Protein AF-A0A1R1I1F3-F1 (afdb_monomer)

Solvent-accessible surface area (backbone atoms only — not comparable to full-atom values): 5155 Å² total; per-residue (Å²): 1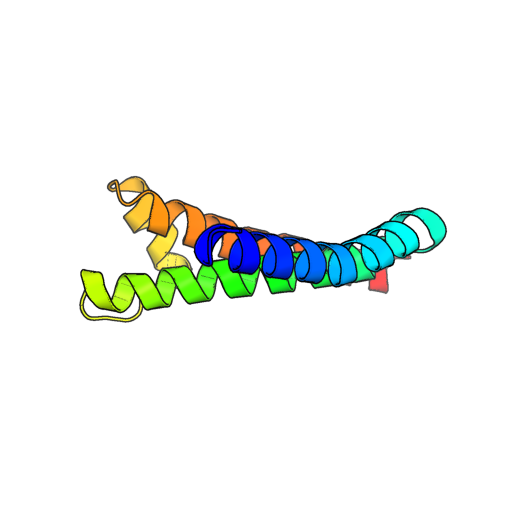30,61,67,72,56,54,52,53,48,52,51,50,52,54,48,46,68,56,48,52,59,28,50,49,42,29,75,76,75,46,50,43,64,35,29,44,52,50,16,52,54,23,40,52,50,15,52,53,40,21,56,59,33,22,80,74,68,80,41,78,49,52,56,84,54,19,40,62,47,16,77,75,66,40,63,62,36,30,50,17,14,52,25,39,53,49,16,53,52,25,44,50,51,26,50,50,50,74,75,72,112

Sequence (101 aa):
MNEKRAITLMRGISALAIFLPMLWI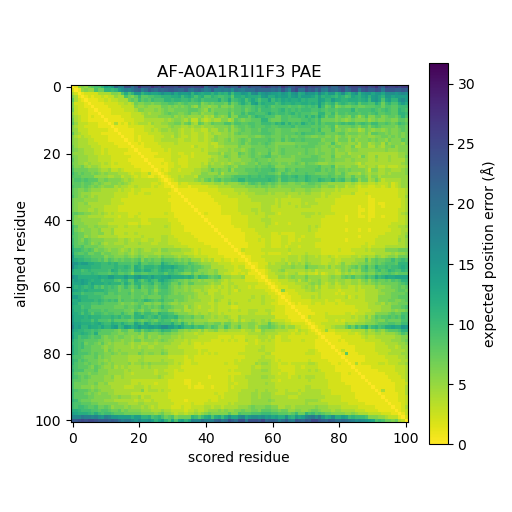AWAYTPVPLLITLGIAASLVSIRIGQAGEARYGRRVQVTEMLPLGRKGDKQMLIGGIAGYLMIVFFGLAAWLAFHD

Mean predicted aligned error: 5.33 Å

Organism: NCBI:txid418702

Structure (mmCIF, N/CA/C/O backbone):
data_AF-A0A1R1I1F3-F1
#
_entry.id   AF-A0A1R1I1F3-F1
#
loop_
_atom_site.group_PDB
_atom_site.id
_atom_site.type_symbol
_atom_site.label_atom_id
_atom_site.label_alt_id
_atom_site.label_comp_id
_atom_site.label_asym_id
_atom_site.label_entity_id
_atom_site.label_seq_id
_atom_site.pdbx_PDB_ins_code
_atom_site.Cartn_x
_atom_site.Cartn_y
_atom_site.Cartn_z
_atom_site.occupancy
_atom_site.B_iso_or_equiv
_atom_site.auth_seq_id
_atom_site.auth_comp_id
_atom_site.auth_asym_id
_atom_site.auth_atom_id
_atom_site.pdbx_PDB_model_num
ATOM 1 N N . MET A 1 1 ? 6.758 26.174 16.596 1.00 60.34 1 MET A N 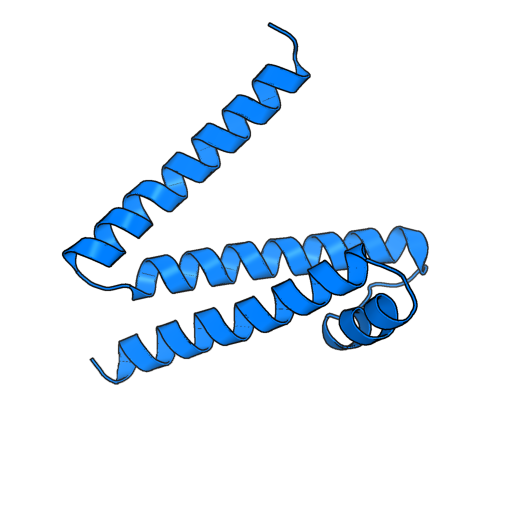1
ATOM 2 C CA . MET A 1 1 ? 6.068 25.268 15.647 1.00 60.34 1 MET A CA 1
ATOM 3 C C . MET A 1 1 ? 5.457 24.127 16.453 1.00 60.34 1 MET A C 1
ATOM 5 O O . MET A 1 1 ? 6.193 23.517 17.209 1.00 60.34 1 MET A O 1
ATOM 9 N N . ASN A 1 2 ? 4.142 23.881 16.370 1.00 82.75 2 ASN A N 1
ATOM 10 C CA . ASN A 1 2 ? 3.492 22.807 17.144 1.00 82.75 2 ASN A CA 1
ATOM 11 C C . ASN A 1 2 ? 4.085 21.436 16.785 1.00 82.75 2 ASN A C 1
ATOM 13 O O . ASN A 1 2 ? 4.203 21.116 15.604 1.00 82.75 2 ASN A O 1
ATOM 17 N N . GLU A 1 3 ? 4.386 20.610 17.784 1.00 85.44 3 GLU A N 1
ATOM 18 C CA . GLU A 1 3 ? 4.984 19.274 17.629 1.00 85.44 3 GLU A CA 1
ATOM 19 C C . GLU A 1 3 ? 4.195 18.385 16.649 1.00 85.44 3 GLU A C 1
ATOM 21 O O . GLU A 1 3 ? 4.757 17.789 15.731 1.00 85.44 3 GLU A O 1
ATOM 26 N N . LYS A 1 4 ? 2.857 18.423 16.728 1.00 85.69 4 LYS A N 1
ATOM 27 C CA . LYS A 1 4 ? 1.963 17.742 15.774 1.00 85.69 4 LYS A CA 1
ATOM 28 C C . LYS A 1 4 ? 2.160 18.204 14.325 1.00 85.69 4 LYS A C 1
ATOM 30 O O . LYS A 1 4 ? 2.082 17.386 13.414 1.00 85.69 4 LYS A O 1
ATOM 35 N N . ARG A 1 5 ? 2.417 19.499 14.093 1.00 86.31 5 ARG A N 1
ATOM 36 C CA . ARG A 1 5 ? 2.710 20.018 12.744 1.00 86.31 5 ARG A CA 1
ATOM 37 C C . ARG A 1 5 ? 4.062 19.513 12.254 1.00 86.31 5 ARG A C 1
ATOM 39 O O . ARG A 1 5 ? 4.141 19.112 11.102 1.00 86.31 5 ARG A O 1
ATOM 46 N N . ALA A 1 6 ? 5.078 19.487 13.117 1.00 87.69 6 ALA A N 1
ATOM 47 C CA . ALA A 1 6 ? 6.410 18.996 12.765 1.00 87.69 6 ALA A CA 1
ATOM 48 C C . ALA A 1 6 ? 6.376 17.519 12.328 1.00 87.69 6 ALA A C 1
ATOM 50 O O . ALA A 1 6 ? 6.914 17.183 11.276 1.00 87.69 6 ALA A O 1
ATOM 51 N N . ILE A 1 7 ? 5.659 16.661 13.063 1.00 89.56 7 ILE A N 1
ATOM 52 C CA . ILE A 1 7 ? 5.509 15.233 12.729 1.00 89.56 7 ILE A CA 1
ATOM 53 C C . ILE A 1 7 ? 4.812 15.042 11.376 1.00 89.56 7 ILE A C 1
ATOM 55 O O . ILE A 1 7 ? 5.260 14.242 10.554 1.00 89.56 7 ILE A O 1
ATOM 59 N N . THR A 1 8 ? 3.726 15.776 11.114 1.00 89.75 8 THR A N 1
ATOM 60 C CA . THR A 1 8 ? 3.027 15.702 9.821 1.00 89.75 8 THR A CA 1
ATOM 61 C C . THR A 1 8 ? 3.926 16.152 8.672 1.00 89.75 8 THR A C 1
ATOM 63 O O . THR A 1 8 ? 3.929 15.520 7.618 1.00 89.75 8 THR A O 1
ATOM 66 N N . LEU A 1 9 ? 4.730 17.195 8.887 1.00 90.38 9 LEU A N 1
ATOM 67 C CA . LEU A 1 9 ? 5.672 17.708 7.894 1.00 90.38 9 LEU A CA 1
ATOM 68 C C . LEU A 1 9 ? 6.767 16.682 7.579 1.00 90.38 9 LEU A C 1
ATOM 70 O O . LEU A 1 9 ? 7.007 16.393 6.412 1.00 90.38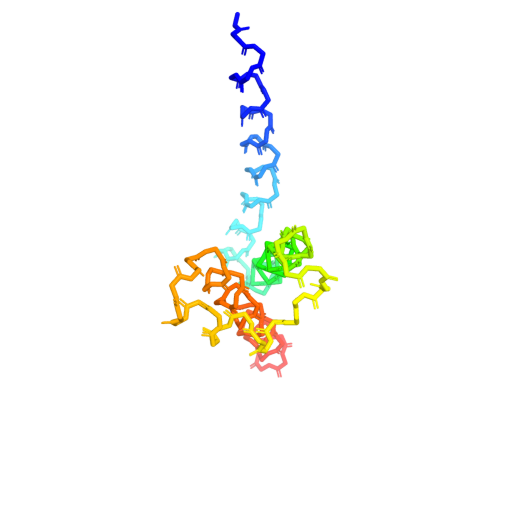 9 LEU A O 1
ATOM 74 N N . MET A 1 10 ? 7.359 16.054 8.598 1.00 91.31 10 MET A N 1
ATOM 75 C CA . MET A 1 10 ? 8.363 14.997 8.410 1.00 91.31 10 MET A CA 1
ATOM 76 C C . MET A 1 10 ? 7.795 13.781 7.672 1.00 91.31 10 MET A C 1
ATOM 78 O O . MET A 1 10 ? 8.448 13.244 6.777 1.00 91.31 10 MET A O 1
ATOM 82 N N . ARG A 1 11 ? 6.565 13.361 7.999 1.00 89.62 11 ARG A N 1
ATOM 83 C CA . ARG A 1 11 ? 5.869 12.281 7.278 1.00 89.62 11 ARG A CA 1
ATOM 84 C C . ARG A 1 11 ? 5.626 12.647 5.817 1.00 89.62 11 ARG A C 1
ATOM 86 O O . ARG A 1 11 ? 5.863 11.817 4.946 1.00 89.62 11 ARG A O 1
ATOM 93 N N . GLY A 1 12 ? 5.200 13.884 5.557 1.00 88.38 12 GLY A N 1
ATOM 94 C CA . GLY A 1 12 ? 5.012 14.406 4.204 1.00 88.38 12 GLY A CA 1
ATOM 95 C C . GLY A 1 12 ? 6.312 14.409 3.402 1.00 88.38 12 GLY A C 1
ATOM 96 O O . GLY A 1 12 ? 6.343 13.875 2.300 1.00 88.38 12 GLY A O 1
ATOM 97 N N . ILE A 1 13 ? 7.401 14.921 3.981 1.00 92.25 13 ILE A N 1
ATOM 98 C CA . ILE A 1 13 ? 8.728 14.925 3.348 1.00 92.25 13 ILE A CA 1
ATOM 99 C C . ILE A 1 13 ? 9.200 13.497 3.061 1.00 92.25 13 ILE A C 1
ATOM 101 O O . ILE A 1 13 ? 9.669 13.222 1.963 1.00 92.25 13 ILE A O 1
ATOM 105 N N . SER A 1 14 ? 9.033 12.575 4.012 1.00 89.44 14 SER A N 1
ATOM 106 C CA . SER A 1 14 ? 9.437 11.173 3.838 1.00 89.44 14 SER A CA 1
ATOM 107 C C . SER A 1 14 ? 8.646 10.489 2.720 1.00 89.44 14 SER A C 1
ATOM 109 O O . SER A 1 14 ? 9.221 9.775 1.905 1.00 89.44 14 SER A O 1
ATOM 111 N N . ALA A 1 15 ? 7.334 10.738 2.643 1.00 88.56 15 ALA A N 1
ATOM 112 C CA . ALA A 1 15 ? 6.509 10.234 1.552 1.00 88.56 15 ALA A CA 1
ATOM 113 C C . ALA A 1 15 ? 6.959 10.818 0.205 1.00 88.56 15 ALA A C 1
ATOM 115 O O . ALA A 1 15 ? 7.158 10.072 -0.749 1.00 88.56 15 ALA A O 1
ATOM 116 N N . LEU A 1 16 ? 7.191 12.131 0.132 1.00 90.44 16 LEU A N 1
ATOM 117 C CA . LEU A 1 16 ? 7.676 12.783 -1.085 1.00 90.44 16 LEU A CA 1
ATOM 118 C C . LEU A 1 16 ? 9.035 12.230 -1.525 1.00 90.44 16 LEU A C 1
ATOM 120 O O . LEU A 1 16 ? 9.208 11.949 -2.704 1.00 90.44 16 LEU A O 1
ATOM 124 N N . ALA A 1 17 ? 9.961 12.000 -0.595 1.00 91.19 17 ALA A N 1
ATOM 125 C CA . ALA A 1 17 ? 11.278 11.440 -0.891 1.00 91.19 17 ALA A CA 1
ATOM 126 C C . ALA A 1 17 ? 11.214 10.034 -1.516 1.00 91.19 17 ALA A C 1
ATOM 128 O O . ALA A 1 17 ? 12.096 9.673 -2.287 1.00 91.19 17 ALA A O 1
ATOM 129 N N . ILE A 1 18 ? 10.169 9.256 -1.217 1.00 89.69 18 ILE A N 1
ATOM 130 C CA . ILE A 1 18 ? 9.945 7.932 -1.810 1.00 89.69 18 ILE A CA 1
ATOM 131 C C . ILE A 1 18 ? 9.196 8.054 -3.142 1.00 89.69 18 ILE A C 1
ATOM 133 O O . ILE A 1 18 ? 9.597 7.459 -4.138 1.00 89.69 18 ILE A O 1
ATOM 137 N N . PHE A 1 19 ? 8.109 8.829 -3.184 1.00 90.19 19 PHE A N 1
ATOM 138 C CA . PHE A 1 19 ? 7.220 8.865 -4.345 1.00 90.19 19 PHE A CA 1
ATOM 139 C C . PHE A 1 19 ? 7.730 9.743 -5.495 1.00 90.19 19 PHE A C 1
ATOM 141 O O . PHE A 1 19 ? 7.475 9.387 -6.642 1.00 90.19 19 PHE A O 1
ATOM 148 N N . LEU A 1 20 ? 8.464 10.840 -5.248 1.00 91.12 20 LEU A N 1
ATOM 149 C CA . LEU A 1 20 ? 8.991 11.687 -6.333 1.00 91.12 20 LEU A CA 1
ATOM 150 C C . LEU A 1 20 ? 9.954 10.931 -7.261 1.00 91.12 20 LEU A C 1
ATOM 152 O O . LEU A 1 20 ? 9.742 10.978 -8.472 1.00 91.12 20 LEU A O 1
ATOM 156 N N . PRO A 1 21 ? 10.983 10.224 -6.750 1.00 91.00 21 PRO A N 1
ATOM 157 C CA . PRO A 1 21 ? 11.886 9.465 -7.610 1.00 91.00 21 PRO A CA 1
ATOM 158 C C . PRO A 1 21 ? 11.156 8.368 -8.384 1.00 91.00 21 PRO A C 1
ATOM 160 O O . PRO A 1 21 ? 11.409 8.182 -9.570 1.00 91.00 21 PRO A O 1
ATOM 163 N N . MET A 1 22 ? 10.207 7.677 -7.744 1.00 90.50 22 MET A N 1
ATOM 164 C CA . MET A 1 22 ? 9.415 6.637 -8.409 1.00 90.50 22 MET A CA 1
ATOM 165 C C . MET A 1 22 ? 8.520 7.213 -9.507 1.00 90.50 22 MET A C 1
ATOM 167 O O . MET A 1 22 ? 8.391 6.605 -10.564 1.00 90.50 22 MET A O 1
ATOM 171 N N . LEU A 1 23 ? 7.942 8.398 -9.292 1.00 90.44 23 LEU A N 1
ATOM 172 C CA . LEU A 1 23 ? 7.145 9.101 -10.296 1.00 90.44 23 LEU A CA 1
ATOM 173 C C . LEU A 1 23 ? 8.007 9.563 -11.477 1.00 90.44 23 LEU A C 1
ATOM 175 O O . LEU A 1 23 ? 7.599 9.425 -12.627 1.00 90.44 23 LEU A O 1
ATOM 179 N N . TRP A 1 24 ? 9.214 10.059 -11.198 1.00 92.94 24 TRP A N 1
ATOM 180 C CA . TRP A 1 24 ? 10.175 10.418 -12.236 1.00 92.94 24 TRP A CA 1
ATOM 181 C C . TRP A 1 24 ? 10.559 9.205 -13.086 1.00 92.94 24 TRP A C 1
ATOM 183 O O . TRP A 1 24 ? 10.498 9.267 -14.310 1.00 92.94 24 TRP A O 1
ATOM 193 N N . ILE A 1 25 ? 10.909 8.083 -12.448 1.00 90.50 25 ILE A N 1
ATOM 194 C CA . ILE A 1 25 ? 11.258 6.840 -13.147 1.00 90.50 25 ILE A CA 1
ATOM 195 C C . ILE A 1 25 ? 10.068 6.317 -13.960 1.00 90.50 25 ILE A C 1
ATOM 197 O O . ILE A 1 25 ? 10.254 5.896 -15.101 1.00 90.50 25 ILE A O 1
ATOM 201 N N . ALA A 1 26 ? 8.854 6.397 -13.406 1.00 90.50 26 ALA A N 1
ATOM 202 C CA . ALA A 1 26 ? 7.624 6.012 -14.092 1.00 90.50 26 ALA A CA 1
ATOM 203 C C . ALA A 1 26 ? 7.372 6.804 -15.369 1.00 90.50 26 ALA A C 1
ATOM 205 O O . ALA A 1 26 ? 6.921 6.237 -16.359 1.00 90.50 26 ALA A O 1
ATOM 206 N N . TRP A 1 27 ? 7.668 8.101 -15.340 1.00 88.12 27 TRP A N 1
ATOM 207 C CA . TRP A 1 27 ? 7.476 8.975 -16.487 1.00 88.12 27 TRP A CA 1
ATOM 208 C C . TRP A 1 27 ? 8.595 8.846 -17.528 1.00 88.12 27 TRP A C 1
ATOM 210 O O . TRP A 1 27 ? 8.326 8.905 -18.722 1.00 88.12 27 TRP A O 1
ATOM 220 N N . ALA A 1 28 ? 9.842 8.666 -17.082 1.00 90.75 28 ALA A N 1
ATOM 221 C CA . ALA A 1 28 ? 11.011 8.661 -17.958 1.00 90.75 28 ALA A CA 1
ATOM 222 C C . ALA A 1 28 ? 11.353 7.284 -18.552 1.00 90.75 28 ALA A C 1
ATOM 224 O O . ALA A 1 28 ? 11.943 7.231 -19.627 1.00 90.75 28 ALA A O 1
ATOM 225 N N . TYR A 1 29 ? 11.029 6.187 -17.859 1.00 89.00 29 TYR A N 1
ATOM 226 C CA . TYR A 1 29 ? 11.511 4.851 -18.226 1.00 89.00 29 TYR A CA 1
ATOM 227 C C . TYR A 1 29 ? 10.417 3.785 -18.194 1.00 89.00 29 TYR A C 1
ATOM 229 O O . TYR A 1 29 ? 10.112 3.189 -19.220 1.00 89.00 29 TYR A O 1
ATOM 237 N N . THR A 1 30 ? 9.849 3.503 -17.020 1.00 90.75 30 THR A N 1
ATOM 238 C CA . THR A 1 30 ? 8.875 2.416 -16.854 1.00 90.75 30 THR A CA 1
ATOM 239 C C . THR A 1 30 ? 8.007 2.634 -15.618 1.00 90.75 30 THR A C 1
ATOM 241 O O . THR A 1 30 ? 8.543 2.940 -14.549 1.00 90.75 30 THR A O 1
ATOM 244 N N . PRO A 1 31 ? 6.679 2.429 -15.701 1.00 91.50 31 PRO A N 1
ATOM 245 C CA . PRO A 1 31 ? 5.765 2.607 -14.570 1.00 91.50 31 PRO A CA 1
ATOM 246 C C . PRO A 1 31 ? 5.898 1.530 -13.476 1.00 91.50 31 PRO A C 1
ATOM 248 O O . PRO A 1 31 ? 5.335 1.695 -12.390 1.00 91.50 31 PRO A O 1
ATOM 251 N N . VAL A 1 32 ? 6.641 0.442 -13.718 1.00 92.06 32 VAL A N 1
ATOM 252 C CA . VAL A 1 32 ? 6.734 -0.724 -12.820 1.00 92.06 32 VAL A CA 1
ATOM 253 C C . VAL A 1 32 ? 7.174 -0.365 -11.385 1.00 92.06 32 VAL A C 1
ATOM 255 O O . VAL A 1 32 ? 6.475 -0.756 -10.446 1.00 92.06 32 VAL A O 1
ATOM 258 N N . PRO A 1 33 ? 8.247 0.417 -11.142 1.00 91.75 33 PRO A N 1
ATOM 259 C CA . PRO A 1 33 ? 8.683 0.758 -9.783 1.00 91.75 33 PRO A CA 1
ATOM 260 C C . PRO A 1 33 ? 7.646 1.563 -8.992 1.00 91.75 33 PRO A C 1
ATOM 262 O O . PRO A 1 33 ? 7.493 1.376 -7.780 1.00 91.75 33 PRO A O 1
ATOM 265 N N . LEU A 1 34 ? 6.888 2.430 -9.670 1.00 92.81 34 LEU A N 1
ATOM 266 C CA . LEU A 1 34 ? 5.812 3.190 -9.042 1.00 92.81 34 LEU A CA 1
ATOM 267 C C . LEU A 1 34 ? 4.645 2.278 -8.657 1.00 92.81 34 LEU A C 1
ATOM 269 O O . LEU A 1 34 ? 4.144 2.382 -7.538 1.00 92.81 34 LEU A O 1
ATOM 273 N N . LEU A 1 35 ? 4.252 1.353 -9.539 1.00 94.25 35 LEU A N 1
ATOM 274 C CA . LEU A 1 35 ? 3.210 0.365 -9.248 1.00 94.25 35 LEU A CA 1
ATOM 275 C C . LEU A 1 35 ? 3.594 -0.520 -8.056 1.00 94.25 35 LEU A C 1
ATOM 277 O O . LEU A 1 35 ? 2.788 -0.696 -7.145 1.00 94.25 35 LEU A O 1
ATOM 281 N N . ILE A 1 36 ? 4.838 -1.004 -7.997 1.00 93.56 36 ILE A N 1
ATOM 282 C CA . ILE A 1 36 ? 5.341 -1.776 -6.850 1.00 93.56 36 ILE A CA 1
ATOM 283 C C . ILE A 1 36 ? 5.254 -0.947 -5.564 1.00 93.56 36 ILE A C 1
ATOM 285 O O . ILE A 1 36 ? 4.732 -1.416 -4.551 1.00 93.56 36 ILE A O 1
ATOM 289 N N . THR A 1 37 ? 5.718 0.303 -5.605 1.00 94.25 37 THR A N 1
ATOM 290 C CA . THR A 1 37 ? 5.704 1.199 -4.440 1.00 94.25 37 THR A CA 1
ATOM 291 C C . THR A 1 37 ? 4.279 1.464 -3.942 1.00 94.25 37 THR A C 1
ATOM 293 O O . THR A 1 37 ? 4.018 1.399 -2.739 1.00 94.25 37 THR A O 1
ATOM 296 N N . LEU A 1 38 ? 3.333 1.702 -4.855 1.00 93.94 38 LEU A N 1
ATOM 297 C CA . LEU A 1 38 ? 1.914 1.873 -4.535 1.00 93.94 38 LEU A CA 1
ATOM 298 C C . LEU A 1 38 ? 1.292 0.588 -3.975 1.00 93.94 38 LEU A C 1
ATOM 300 O O . LEU A 1 38 ? 0.527 0.656 -3.012 1.00 93.94 38 LEU A O 1
ATOM 304 N N . GLY A 1 39 ? 1.659 -0.577 -4.516 1.00 95.06 39 GLY A N 1
ATOM 305 C CA . GLY A 1 39 ? 1.255 -1.882 -3.994 1.00 95.06 39 GLY A CA 1
ATOM 306 C C . GLY A 1 39 ? 1.696 -2.088 -2.544 1.00 95.06 39 GLY A C 1
ATOM 307 O O . GLY A 1 39 ? 0.878 -2.435 -1.691 1.00 95.06 39 GLY A O 1
ATOM 308 N N . ILE A 1 40 ? 2.960 -1.786 -2.230 1.00 94.62 40 ILE A N 1
ATOM 309 C CA . ILE A 1 40 ? 3.492 -1.848 -0.859 1.00 94.62 40 ILE A CA 1
ATOM 310 C C . ILE A 1 40 ? 2.772 -0.847 0.054 1.00 94.62 40 ILE A C 1
ATOM 312 O O . ILE A 1 40 ? 2.374 -1.192 1.165 1.00 94.62 40 ILE A O 1
ATOM 316 N N . ALA A 1 41 ? 2.562 0.391 -0.394 1.00 93.81 41 ALA A N 1
ATOM 317 C CA . ALA A 1 41 ? 1.849 1.383 0.406 1.00 93.81 41 ALA A CA 1
ATOM 318 C C . ALA A 1 41 ? 0.413 0.928 0.728 1.00 93.81 41 ALA A C 1
ATOM 320 O O . ALA A 1 41 ? -0.026 1.015 1.878 1.00 93.81 41 ALA A O 1
ATOM 321 N N . ALA A 1 42 ? -0.299 0.383 -0.261 1.00 93.44 42 ALA A N 1
ATOM 322 C CA . ALA A 1 42 ? -1.649 -0.142 -0.095 1.00 93.44 42 ALA A CA 1
ATOM 323 C C . ALA A 1 42 ? -1.691 -1.351 0.859 1.00 93.44 42 ALA A C 1
ATOM 325 O O . ALA A 1 42 ? -2.573 -1.426 1.720 1.00 93.44 42 ALA A O 1
ATOM 326 N N . SER A 1 43 ? -0.706 -2.254 0.777 1.00 93.31 43 SER A N 1
ATOM 327 C CA . SER A 1 43 ? -0.600 -3.408 1.678 1.00 93.31 43 SER A CA 1
ATOM 328 C C . SER A 1 43 ? -0.391 -2.976 3.129 1.00 93.31 43 SER A C 1
ATOM 330 O O . SER A 1 43 ? -1.095 -3.446 4.025 1.00 93.31 43 SER A O 1
ATOM 332 N N . LEU A 1 44 ? 0.499 -2.008 3.367 1.00 93.75 44 LEU A N 1
ATOM 333 C CA . LEU A 1 44 ? 0.756 -1.464 4.698 1.00 93.75 44 LEU A CA 1
ATOM 334 C C . LEU A 1 44 ? -0.496 -0.811 5.287 1.00 93.75 44 LEU A C 1
ATOM 336 O O . LEU A 1 44 ? -0.807 -1.041 6.455 1.00 93.75 44 LEU A O 1
ATOM 340 N N . VAL A 1 45 ? -1.244 -0.039 4.492 1.00 93.50 45 VAL A N 1
ATOM 341 C CA . VAL A 1 45 ? -2.518 0.557 4.929 1.00 93.50 45 VAL A CA 1
ATOM 342 C C . VAL A 1 45 ? -3.524 -0.527 5.314 1.00 93.50 45 VAL A C 1
ATOM 344 O O . VAL A 1 45 ? -4.099 -0.467 6.402 1.00 93.50 45 VAL A O 1
ATOM 347 N N . SER A 1 46 ? -3.699 -1.544 4.467 1.00 92.00 46 SER A N 1
ATOM 348 C CA . SER A 1 46 ? -4.616 -2.658 4.725 1.00 92.00 46 SER A CA 1
ATOM 349 C C . SER A 1 46 ? -4.256 -3.414 6.012 1.00 92.00 46 SER A C 1
ATOM 351 O O . SER A 1 46 ? -5.108 -3.612 6.880 1.00 92.00 46 SER A O 1
ATOM 353 N N . ILE A 1 47 ? -2.971 -3.737 6.205 1.00 91.56 47 ILE A N 1
ATOM 354 C CA . ILE A 1 47 ? -2.467 -4.421 7.405 1.00 91.56 47 ILE A CA 1
ATOM 355 C C . ILE A 1 47 ? -2.711 -3.583 8.661 1.00 91.56 47 ILE A C 1
ATOM 357 O O . ILE A 1 47 ? -3.188 -4.107 9.667 1.00 91.56 47 ILE A O 1
ATOM 361 N N . ARG A 1 48 ? -2.405 -2.281 8.622 1.00 91.25 48 ARG A N 1
ATOM 362 C CA . ARG A 1 48 ? -2.594 -1.390 9.778 1.00 91.25 48 ARG A CA 1
ATOM 363 C C . ARG A 1 48 ? -4.062 -1.272 10.168 1.00 91.25 48 ARG A C 1
ATOM 365 O O . ARG A 1 48 ? -4.369 -1.263 11.357 1.00 91.25 48 ARG A O 1
ATOM 372 N N . ILE A 1 49 ? -4.963 -1.234 9.191 1.00 91.00 49 ILE A N 1
ATOM 373 C CA . ILE A 1 49 ? -6.405 -1.233 9.446 1.00 91.00 49 ILE A CA 1
ATOM 374 C C . ILE A 1 49 ? -6.856 -2.575 10.032 1.00 91.00 49 ILE A C 1
ATOM 376 O O . ILE A 1 49 ? -7.599 -2.581 11.011 1.00 91.00 49 ILE A O 1
ATOM 380 N N . GLY A 1 50 ? -6.369 -3.704 9.511 1.00 87.31 50 GLY A N 1
ATOM 381 C CA . GLY A 1 50 ? -6.673 -5.026 10.068 1.00 87.31 50 GLY A CA 1
ATOM 382 C C . GLY A 1 50 ? -6.203 -5.203 11.510 1.00 87.31 50 GLY A C 1
ATO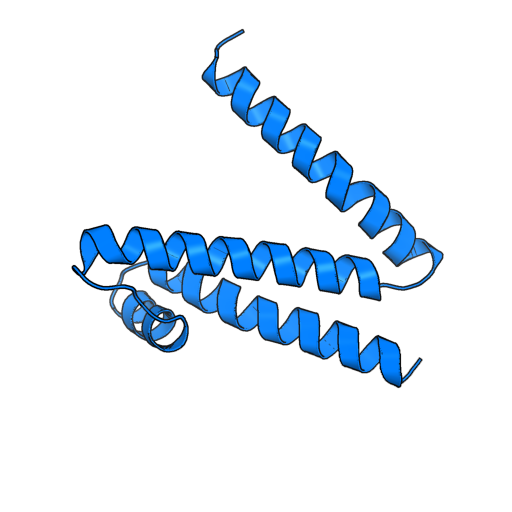M 383 O O . GLY A 1 50 ? -6.941 -5.740 12.335 1.00 87.31 50 GLY A O 1
ATOM 384 N N . GLN A 1 51 ? -5.019 -4.677 11.837 1.00 89.12 51 GLN A N 1
ATOM 385 C CA . GLN A 1 51 ? -4.503 -4.613 13.209 1.00 89.12 51 GLN A CA 1
ATOM 386 C C . GLN A 1 51 ? -5.364 -3.707 14.096 1.00 89.12 51 GLN A C 1
ATOM 388 O O . GLN A 1 51 ? -5.696 -4.076 15.216 1.00 89.12 51 GLN A O 1
ATOM 393 N N . ALA A 1 52 ? -5.791 -2.543 13.600 1.00 87.25 52 ALA A N 1
ATOM 394 C CA . ALA A 1 52 ? -6.719 -1.680 14.333 1.00 87.25 52 ALA A CA 1
ATOM 395 C C . ALA A 1 52 ? -8.101 -2.333 14.536 1.00 87.25 52 ALA A C 1
ATOM 397 O O . ALA A 1 52 ? -8.813 -1.998 15.484 1.00 87.25 52 ALA A O 1
ATOM 398 N N . GLY A 1 53 ? -8.479 -3.268 13.661 1.00 83.50 53 GLY A N 1
ATOM 399 C CA . GLY A 1 53 ? -9.660 -4.112 13.808 1.00 83.50 53 GLY A CA 1
ATOM 400 C C . GLY A 1 53 ? -9.573 -5.100 14.959 1.00 83.50 53 GLY A C 1
ATOM 401 O O . GLY A 1 53 ? -10.589 -5.367 15.589 1.00 83.50 53 GLY A O 1
ATOM 402 N N . GLU A 1 54 ? -8.375 -5.576 15.292 1.00 86.56 54 GLU A N 1
ATOM 403 C CA . GLU A 1 54 ? -8.148 -6.478 16.425 1.00 86.56 54 GLU A CA 1
ATOM 404 C C . GLU A 1 54 ? -8.620 -5.858 17.742 1.00 86.56 54 GLU A C 1
ATOM 406 O O . GLU A 1 54 ? -9.327 -6.504 18.511 1.00 86.56 54 GLU A O 1
ATOM 411 N N . ALA A 1 55 ? -8.363 -4.562 17.932 1.00 84.94 55 ALA A N 1
ATOM 412 C CA . ALA A 1 55 ? -8.834 -3.819 19.098 1.00 84.94 55 ALA A CA 1
ATOM 413 C C . ALA A 1 55 ? -10.368 -3.667 19.169 1.00 84.94 55 ALA A C 1
ATOM 415 O O . ALA A 1 55 ? -10.903 -3.443 20.249 1.00 84.94 55 ALA A O 1
ATOM 416 N N . ARG A 1 56 ? -11.088 -3.767 18.041 1.00 84.81 56 ARG A N 1
ATOM 417 C CA . ARG A 1 56 ? -12.559 -3.620 17.988 1.00 84.81 56 ARG A CA 1
ATOM 418 C C . ARG A 1 56 ? -13.301 -4.943 18.020 1.00 84.81 56 ARG A C 1
ATOM 420 O O . ARG A 1 56 ? -14.371 -5.032 18.607 1.00 84.81 56 ARG A O 1
ATOM 427 N N . TYR A 1 57 ? -12.753 -5.942 17.339 1.00 85.06 57 TYR A N 1
ATOM 428 C CA . TYR A 1 57 ? -13.406 -7.223 17.096 1.00 85.06 57 TYR A CA 1
ATOM 429 C C . TYR A 1 57 ? -12.784 -8.365 17.910 1.00 85.06 57 TYR A C 1
ATOM 431 O O . TYR A 1 57 ? -13.211 -9.507 17.769 1.00 85.06 57 TYR A O 1
ATOM 439 N N . GLY A 1 58 ? -11.765 -8.084 18.734 1.00 85.81 58 GLY A N 1
ATOM 440 C CA . GLY A 1 58 ? -11.072 -9.070 19.571 1.00 85.81 58 GLY A CA 1
ATOM 441 C C . GLY A 1 58 ? -10.254 -10.100 18.787 1.00 85.81 58 GLY A C 1
ATOM 442 O O . GLY A 1 58 ? -9.746 -11.056 19.365 1.00 85.81 58 GLY A O 1
ATOM 443 N N . ARG A 1 59 ? -10.145 -9.935 17.464 1.00 87.56 59 ARG A N 1
ATOM 444 C CA . ARG A 1 59 ? -9.430 -10.835 16.556 1.00 87.56 59 ARG A CA 1
ATOM 445 C C . ARG A 1 59 ? -8.846 -10.063 15.383 1.00 87.56 59 ARG A C 1
ATOM 447 O O . ARG A 1 59 ? -9.448 -9.090 14.923 1.00 87.56 59 ARG A O 1
ATOM 454 N N . ARG A 1 60 ? -7.725 -10.537 14.833 1.00 81.75 60 ARG A N 1
ATOM 455 C CA . ARG A 1 60 ? -7.214 -10.013 13.559 1.00 81.75 60 ARG A CA 1
ATOM 456 C C . ARG A 1 60 ? -8.248 -10.209 12.458 1.00 81.75 60 ARG A C 1
ATOM 458 O O . ARG A 1 60 ? -8.691 -11.327 12.210 1.00 81.75 60 ARG A O 1
ATOM 465 N N . VAL A 1 61 ? -8.594 -9.115 11.789 1.00 84.75 61 VAL A N 1
ATOM 466 C CA . VAL A 1 61 ? -9.513 -9.127 10.650 1.00 84.75 61 VAL A CA 1
ATOM 467 C C . VAL A 1 61 ? -8.707 -9.362 9.379 1.00 84.75 61 VAL A C 1
ATOM 469 O O . VAL A 1 61 ? -7.783 -8.604 9.077 1.00 84.75 61 VAL A O 1
ATOM 472 N N . GLN A 1 62 ? -9.042 -10.414 8.635 1.00 86.88 62 GLN A N 1
ATOM 473 C CA . GLN A 1 62 ? -8.417 -10.692 7.341 1.00 86.88 62 GLN A CA 1
ATOM 474 C C . GLN A 1 62 ? -8.985 -9.772 6.255 1.00 86.88 62 GLN A C 1
ATOM 476 O O . GLN A 1 62 ? -10.153 -9.393 6.309 1.00 86.88 62 GLN A O 1
ATOM 481 N N . VAL A 1 63 ? -8.187 -9.451 5.232 1.00 84.62 63 VAL A N 1
ATOM 482 C CA . VAL A 1 63 ? -8.580 -8.560 4.116 1.00 84.62 63 VAL A CA 1
ATOM 483 C C . VAL A 1 63 ? -9.889 -8.997 3.446 1.00 84.62 63 VAL A C 1
ATOM 485 O O . VAL A 1 63 ? -10.724 -8.165 3.096 1.00 84.62 63 VAL A O 1
ATOM 488 N N . THR A 1 64 ? -10.102 -10.306 3.318 1.00 85.12 64 THR A N 1
ATOM 489 C CA . THR A 1 64 ? -11.320 -10.912 2.758 1.00 85.12 64 THR A CA 1
ATOM 490 C C . THR A 1 64 ? -12.576 -10.586 3.571 1.00 85.12 64 THR A C 1
ATOM 492 O O . THR A 1 64 ? -13.654 -10.424 3.004 1.00 85.12 64 THR A O 1
ATOM 495 N N . GLU A 1 65 ? -12.441 -10.422 4.886 1.00 87.00 65 GLU A N 1
ATOM 496 C CA . GLU A 1 65 ? -13.536 -10.103 5.807 1.00 87.00 65 GLU A CA 1
ATOM 497 C C . GLU A 1 65 ? -13.756 -8.591 5.969 1.00 87.00 65 GLU A C 1
ATOM 499 O O . GLU A 1 65 ? -14.845 -8.153 6.350 1.00 87.00 65 GLU A O 1
ATOM 504 N N . MET A 1 66 ? -12.750 -7.776 5.637 1.00 88.69 66 MET A N 1
ATOM 505 C CA . MET A 1 66 ? -12.806 -6.317 5.768 1.00 88.69 66 MET A CA 1
ATOM 506 C C . MET A 1 66 ? -13.877 -5.675 4.873 1.00 88.69 66 MET A C 1
ATOM 508 O O . MET A 1 66 ? -14.582 -4.768 5.313 1.00 88.69 66 MET A O 1
ATOM 512 N N . LEU A 1 67 ? -14.054 -6.156 3.637 1.00 89.00 67 LEU A N 1
ATOM 513 C CA . LEU A 1 67 ? -15.083 -5.650 2.715 1.00 89.00 67 LEU A CA 1
ATOM 514 C C . LEU A 1 67 ? -16.513 -5.889 3.244 1.00 89.00 67 LEU A C 1
ATOM 516 O O . LEU A 1 67 ? -17.279 -4.924 3.321 1.00 89.00 67 LEU A O 1
ATOM 520 N N . PRO A 1 68 ? -16.901 -7.120 3.644 1.00 89.56 68 PRO A N 1
ATOM 521 C CA . PRO A 1 68 ? -18.193 -7.373 4.282 1.00 89.56 68 PRO A CA 1
ATOM 522 C C . PRO A 1 68 ? -18.440 -6.530 5.537 1.00 89.56 68 PRO A C 1
ATOM 524 O O . PRO A 1 68 ? -19.530 -5.982 5.695 1.00 89.56 68 PRO A O 1
ATOM 527 N N . LEU A 1 69 ? -17.440 -6.392 6.415 1.00 88.44 69 LEU A N 1
ATOM 528 C CA . LEU A 1 69 ? -17.539 -5.546 7.612 1.00 88.44 69 LEU A CA 1
ATOM 529 C C . LEU A 1 69 ? -17.715 -4.067 7.248 1.00 88.44 69 LEU A C 1
ATOM 531 O O . LEU A 1 69 ? -18.515 -3.360 7.862 1.00 88.44 69 LEU A O 1
ATOM 535 N N . GLY A 1 70 ? -17.048 -3.627 6.184 1.00 86.75 70 GLY A N 1
ATOM 536 C CA . GLY A 1 70 ? -17.218 -2.302 5.614 1.00 86.75 70 GLY A CA 1
ATOM 537 C C . GLY A 1 70 ? -18.630 -2.024 5.118 1.00 86.75 70 GLY A C 1
ATOM 538 O O . GLY A 1 70 ? -19.199 -0.975 5.415 1.00 86.75 70 GLY A O 1
ATOM 539 N N . ARG A 1 71 ? -19.243 -2.995 4.433 1.00 89.06 71 ARG A N 1
ATOM 540 C CA . ARG A 1 71 ? -20.637 -2.898 3.965 1.00 89.06 71 ARG A CA 1
ATOM 541 C C . ARG A 1 71 ? -21.651 -2.879 5.111 1.00 89.06 71 ARG A C 1
ATOM 543 O O . ARG A 1 71 ? -22.735 -2.338 4.935 1.00 89.06 71 ARG A O 1
ATOM 550 N N . LYS A 1 72 ? -21.293 -3.421 6.279 1.00 89.94 72 LYS A N 1
ATOM 551 C CA . LYS A 1 72 ? -22.103 -3.366 7.509 1.00 89.94 72 LYS A CA 1
ATOM 552 C C . LYS A 1 72 ? -21.984 -2.036 8.267 1.00 89.94 72 LYS A C 1
ATOM 554 O O . LYS A 1 72 ? -22.707 -1.843 9.237 1.00 89.94 72 LYS A O 1
ATOM 559 N N . GLY A 1 73 ? -21.107 -1.127 7.833 1.00 87.44 73 GLY A N 1
ATOM 560 C CA . GLY A 1 73 ? -21.008 0.234 8.368 1.00 87.44 73 GLY A CA 1
ATOM 561 C C . GLY A 1 73 ? -19.626 0.639 8.886 1.00 87.44 73 GLY A C 1
ATOM 562 O O . GLY A 1 73 ? -19.414 1.828 9.130 1.00 87.44 73 GLY A O 1
ATOM 563 N N . ASP A 1 74 ? -18.656 -0.281 9.014 1.00 89.31 74 ASP A N 1
ATOM 564 C CA . ASP A 1 74 ? -17.292 0.095 9.420 1.00 89.31 74 ASP A CA 1
ATOM 565 C C . ASP A 1 74 ? -16.495 0.641 8.224 1.00 89.31 74 ASP A C 1
ATOM 567 O O . ASP A 1 74 ? -15.778 -0.073 7.520 1.00 89.31 74 ASP A O 1
ATOM 571 N N . LYS A 1 75 ? -16.594 1.956 8.005 1.00 89.75 75 LYS A N 1
ATOM 572 C CA . LYS A 1 75 ? -15.884 2.658 6.922 1.00 89.75 75 LYS A CA 1
ATOM 573 C C . LYS A 1 75 ? -14.374 2.402 6.923 1.00 89.75 75 LYS A C 1
ATOM 575 O O . LYS A 1 75 ? -13.772 2.401 5.853 1.00 89.75 75 LYS A O 1
ATOM 580 N N . GLN A 1 76 ? -13.752 2.187 8.084 1.00 89.12 76 GLN A N 1
ATOM 581 C CA . GLN A 1 76 ? -12.316 1.922 8.126 1.00 89.12 76 GLN A CA 1
ATOM 582 C C . GLN A 1 76 ? -12.007 0.523 7.602 1.00 89.12 76 GLN A C 1
ATOM 584 O O . GLN A 1 76 ? -11.098 0.387 6.790 1.00 89.12 76 GLN A O 1
ATOM 589 N N . MET A 1 77 ? -12.807 -0.483 7.965 1.00 89.94 77 MET A N 1
ATOM 590 C CA . MET A 1 77 ? -12.695 -1.822 7.374 1.00 89.94 77 MET A CA 1
ATOM 591 C C . MET A 1 77 ? -12.927 -1.788 5.863 1.00 89.94 77 MET A C 1
ATOM 593 O O . MET A 1 77 ? -12.177 -2.415 5.122 1.00 89.94 77 MET A O 1
ATOM 597 N N . LEU A 1 78 ? -13.877 -0.982 5.376 1.00 91.94 78 LEU A N 1
ATOM 598 C CA . LEU A 1 78 ? -14.080 -0.817 3.935 1.00 91.94 78 LEU A CA 1
ATOM 599 C C . LEU A 1 78 ? -12.808 -0.320 3.228 1.00 91.94 78 LEU A C 1
ATOM 601 O O . LEU A 1 78 ? -12.402 -0.891 2.219 1.00 91.94 78 LEU A O 1
ATOM 605 N N . ILE A 1 79 ? -12.157 0.707 3.785 1.00 92.25 79 ILE A N 1
ATOM 606 C CA . ILE A 1 79 ? -10.902 1.257 3.252 1.00 92.25 79 ILE A CA 1
ATOM 607 C C . ILE A 1 79 ? -9.786 0.209 3.304 1.00 92.25 79 ILE A C 1
ATOM 609 O O . ILE A 1 79 ? -9.067 0.047 2.323 1.00 92.25 79 ILE A O 1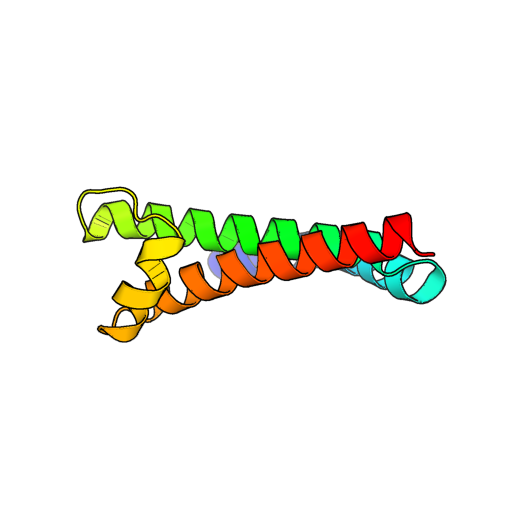
ATOM 613 N N . GLY A 1 80 ? -9.656 -0.528 4.410 1.00 90.56 80 GLY A N 1
ATOM 614 C CA . GLY A 1 80 ? -8.652 -1.588 4.549 1.00 90.56 80 GLY A CA 1
ATOM 615 C C . GLY A 1 80 ? -8.837 -2.712 3.535 1.00 90.56 80 GLY A C 1
ATOM 616 O O . GLY A 1 80 ? -7.861 -3.159 2.930 1.00 90.56 80 GLY A O 1
ATOM 617 N N . GLY A 1 81 ? -10.087 -3.112 3.292 1.00 90.50 81 GLY A N 1
ATOM 618 C CA . GLY A 1 81 ? -10.444 -4.078 2.260 1.00 90.50 81 GLY A CA 1
ATOM 619 C C . GLY A 1 81 ? -10.082 -3.570 0.866 1.00 90.50 81 GLY A C 1
ATOM 620 O O . GLY A 1 81 ? -9.332 -4.232 0.156 1.00 90.50 81 GLY A O 1
ATOM 621 N N . ILE A 1 82 ? -10.535 -2.367 0.494 1.00 93.69 82 ILE A N 1
ATOM 622 C CA . ILE A 1 82 ? -10.224 -1.752 -0.809 1.00 93.69 82 ILE A CA 1
ATOM 623 C C . ILE A 1 82 ? -8.708 -1.620 -1.012 1.00 93.69 82 ILE A C 1
ATOM 625 O O . ILE A 1 82 ? -8.210 -1.973 -2.076 1.00 93.69 82 ILE A O 1
ATOM 629 N N . ALA A 1 83 ? -7.964 -1.180 0.006 1.00 92.69 83 ALA A N 1
ATOM 630 C CA . ALA A 1 83 ? -6.506 -1.084 -0.047 1.00 92.69 83 ALA A CA 1
ATOM 631 C C . ALA A 1 83 ? -5.845 -2.455 -0.282 1.00 92.69 83 ALA A C 1
ATOM 633 O O . ALA A 1 83 ? -4.916 -2.568 -1.080 1.00 92.69 83 ALA A O 1
ATOM 634 N N . GLY A 1 84 ? -6.359 -3.512 0.351 1.00 89.94 84 GLY A N 1
ATOM 635 C CA . GLY A 1 84 ? -5.871 -4.874 0.140 1.00 89.94 84 GLY A CA 1
ATOM 636 C C . GLY A 1 84 ? -6.108 -5.387 -1.285 1.00 89.94 84 GLY A C 1
ATOM 637 O O . GLY A 1 84 ? -5.223 -6.017 -1.858 1.00 89.94 84 GLY A O 1
ATOM 638 N N . TYR A 1 85 ? -7.249 -5.070 -1.903 1.00 92.75 85 TYR A N 1
ATOM 639 C CA . TYR A 1 85 ? -7.494 -5.4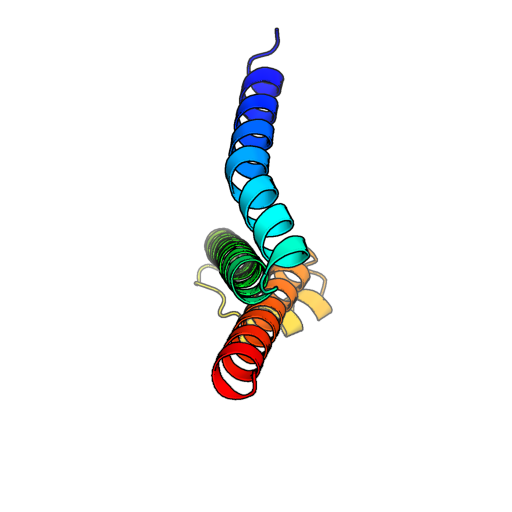10 -3.312 1.00 92.75 85 TYR A CA 1
ATOM 640 C C . TYR A 1 85 ? -6.691 -4.532 -4.280 1.00 92.75 85 TYR A C 1
ATOM 642 O O . TYR A 1 85 ? -6.177 -5.039 -5.274 1.00 92.75 85 TYR A O 1
ATOM 650 N N . LEU A 1 86 ? -6.517 -3.243 -3.976 1.00 93.75 86 LEU A N 1
ATOM 651 C CA . LEU A 1 86 ? -5.660 -2.346 -4.756 1.00 93.75 86 LEU A CA 1
ATOM 652 C C . LEU A 1 86 ? -4.213 -2.839 -4.807 1.00 93.75 86 LEU A C 1
ATOM 654 O O . LEU A 1 86 ? -3.597 -2.781 -5.866 1.00 93.75 86 LEU A O 1
ATOM 658 N N . MET A 1 87 ? -3.686 -3.380 -3.704 1.00 95.19 87 MET A N 1
ATOM 659 C CA . MET A 1 87 ? -2.369 -4.024 -3.691 1.00 95.19 87 MET A CA 1
ATOM 660 C C . MET A 1 87 ? -2.271 -5.129 -4.754 1.00 95.19 87 MET A C 1
ATOM 662 O O . MET A 1 87 ? -1.301 -5.157 -5.509 1.00 95.19 87 MET A O 1
ATOM 666 N N . ILE A 1 88 ? -3.267 -6.020 -4.829 1.00 94.06 88 ILE A N 1
ATOM 667 C CA . ILE A 1 88 ? -3.285 -7.122 -5.805 1.00 94.06 88 ILE A CA 1
ATOM 668 C C . ILE A 1 88 ? -3.267 -6.564 -7.229 1.00 94.06 88 ILE A C 1
ATOM 670 O O . ILE A 1 88 ? -2.493 -7.035 -8.057 1.00 94.06 88 ILE A O 1
ATOM 674 N N . VAL A 1 89 ? -4.071 -5.532 -7.502 1.00 95.38 89 VAL A N 1
ATOM 675 C CA . VAL A 1 89 ? -4.112 -4.878 -8.818 1.00 95.38 89 VAL A CA 1
ATOM 676 C C . VAL A 1 89 ? -2.756 -4.268 -9.170 1.00 95.38 89 VAL A C 1
ATOM 678 O O . VAL A 1 89 ? -2.254 -4.502 -10.265 1.00 95.38 89 VAL A O 1
ATOM 681 N N . PHE A 1 90 ? -2.128 -3.532 -8.250 1.00 95.62 90 PHE A N 1
ATOM 682 C CA . PHE A 1 90 ? -0.835 -2.899 -8.506 1.00 95.62 90 PHE A CA 1
ATOM 683 C C . PHE A 1 90 ? 0.281 -3.911 -8.763 1.00 95.62 90 PHE A C 1
ATOM 685 O O . PHE A 1 90 ? 1.039 -3.738 -9.714 1.00 95.62 90 PHE A O 1
ATOM 692 N N . PHE A 1 91 ? 0.370 -4.983 -7.971 1.00 95.06 91 PHE A N 1
ATOM 693 C CA . PHE A 1 91 ? 1.372 -6.023 -8.208 1.00 95.06 91 PHE A CA 1
ATOM 694 C C . PHE A 1 91 ? 1.079 -6.849 -9.459 1.00 95.06 91 PHE A C 1
ATOM 696 O O . PHE A 1 91 ? 2.012 -7.184 -10.182 1.00 95.06 91 PHE A O 1
ATOM 703 N N . GLY A 1 92 ? -0.192 -7.129 -9.753 1.00 95.44 92 GLY A N 1
ATOM 704 C CA . GLY A 1 92 ? -0.590 -7.804 -10.987 1.00 95.44 92 GLY A CA 1
ATOM 705 C C . GLY A 1 92 ? -0.214 -6.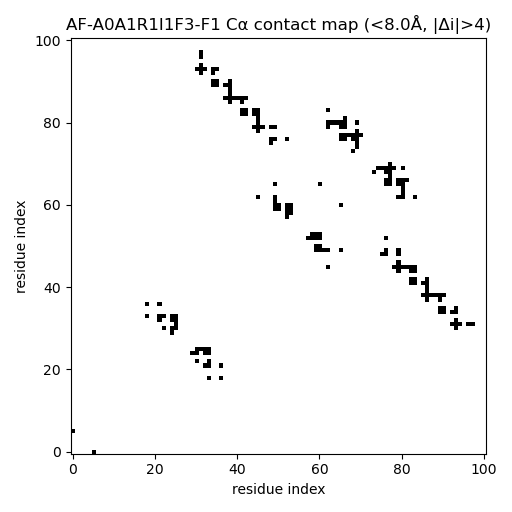997 -12.228 1.00 95.44 92 GLY A C 1
ATOM 706 O O . GLY A 1 92 ? 0.396 -7.541 -13.143 1.00 95.44 92 GLY A O 1
ATOM 707 N N . LEU A 1 93 ? -0.500 -5.691 -12.233 1.00 94.56 93 LEU A N 1
ATOM 708 C CA . LEU A 1 93 ? -0.110 -4.789 -13.321 1.00 94.56 93 LEU A CA 1
ATOM 709 C C . LEU A 1 93 ? 1.409 -4.646 -13.434 1.00 94.56 93 LEU A C 1
ATOM 711 O O . LEU A 1 93 ? 1.936 -4.684 -14.540 1.00 94.56 93 LEU A O 1
ATOM 715 N N . ALA A 1 94 ? 2.115 -4.513 -12.307 1.00 93.31 94 ALA A N 1
ATOM 716 C CA . ALA A 1 94 ? 3.572 -4.432 -12.298 1.00 93.31 94 ALA A CA 1
ATOM 717 C C . ALA A 1 94 ? 4.214 -5.696 -12.884 1.00 93.31 94 ALA A C 1
ATOM 719 O O . ALA A 1 94 ? 5.130 -5.591 -13.692 1.00 93.31 94 ALA A O 1
ATOM 720 N N . ALA A 1 95 ? 3.720 -6.877 -12.500 1.00 93.38 95 ALA A N 1
ATOM 721 C CA . ALA A 1 95 ? 4.192 -8.144 -13.040 1.00 93.38 95 ALA A CA 1
ATOM 722 C C . ALA A 1 95 ? 3.864 -8.266 -14.531 1.00 93.38 95 ALA A C 1
ATOM 724 O O . ALA A 1 95 ? 4.741 -8.604 -15.314 1.00 93.38 95 ALA A O 1
ATOM 725 N N . TRP A 1 96 ? 2.630 -7.954 -14.932 1.00 94.44 96 TRP A N 1
ATOM 726 C CA . TRP A 1 96 ? 2.222 -8.020 -16.333 1.00 94.44 96 TRP A CA 1
ATOM 727 C C . TRP A 1 96 ? 3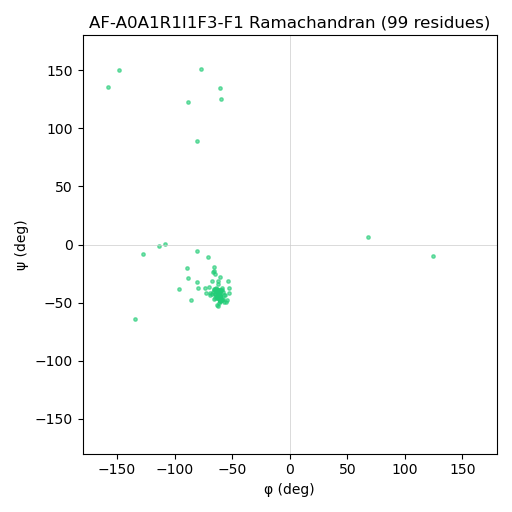.113 -7.149 -17.223 1.00 94.44 96 TRP A C 1
ATOM 729 O O . TRP A 1 96 ? 3.673 -7.660 -18.184 1.00 94.44 96 TRP A O 1
ATOM 739 N N . LEU A 1 97 ? 3.331 -5.885 -16.849 1.00 91.69 97 LEU A N 1
ATOM 740 C CA . LEU A 1 97 ? 4.223 -4.981 -17.582 1.00 91.69 97 LEU A CA 1
ATOM 741 C C . LEU A 1 97 ? 5.670 -5.485 -17.591 1.00 91.69 97 LEU A C 1
ATOM 743 O O . LEU A 1 97 ? 6.302 -5.503 -18.634 1.00 91.69 97 LEU A O 1
ATOM 747 N N . ALA A 1 98 ? 6.181 -5.981 -16.462 1.00 88.25 98 ALA A N 1
ATOM 748 C CA . ALA A 1 98 ? 7.551 -6.491 -16.388 1.00 88.25 98 ALA A CA 1
ATOM 749 C C . ALA A 1 98 ? 7.814 -7.749 -17.243 1.00 88.25 98 ALA A C 1
ATOM 751 O O . ALA A 1 98 ? 8.974 -8.063 -17.495 1.00 88.25 98 ALA A O 1
ATOM 752 N N . PHE A 1 99 ? 6.771 -8.487 -17.641 1.00 88.94 99 PHE A N 1
ATOM 753 C CA . PHE A 1 99 ? 6.883 -9.714 -18.440 1.00 88.94 99 PHE A CA 1
ATOM 754 C C . PHE A 1 99 ? 6.289 -9.594 -19.857 1.00 88.94 99 PHE A C 1
ATOM 756 O O . PHE A 1 99 ? 6.318 -10.582 -20.597 1.00 88.94 99 PHE A O 1
ATOM 763 N N . HIS A 1 100 ? 5.710 -8.448 -20.231 1.00 80.12 100 HIS A N 1
ATOM 764 C CA . HIS A 1 100 ? 5.132 -8.199 -21.563 1.00 80.12 100 HIS A CA 1
ATOM 765 C C . HIS A 1 100 ? 5.647 -6.929 -22.261 1.00 80.12 100 HIS A C 1
ATOM 767 O O . HIS A 1 100 ? 5.338 -6.769 -23.442 1.00 80.12 100 HIS A O 1
ATOM 773 N N . ASP A 1 101 ? 6.428 -6.082 -21.582 1.00 58.78 101 ASP A N 1
ATOM 774 C CA . ASP A 1 101 ? 7.330 -5.100 -22.212 1.00 58.78 101 ASP A CA 1
ATOM 775 C C . ASP A 1 101 ? 8.711 -5.726 -22.486 1.00 58.78 101 ASP A C 1
ATOM 777 O O . ASP A 1 101 ? 9.336 -5.354 -23.507 1.00 58.78 101 ASP A O 1
#

pLDDT: mean 89.54, std 5.37, range [58.78, 95.62]

Nearest PDB structures (foldseek):
  4mnd-assembly1_A-2  TM=3.331E-01  e=6.546E-01  Archaeoglobus fulgidus

Radius of gyration: 16.42 Å; Cα contacts (8 Å, |Δi|>4): 104; chains: 1; bounding box: 34×36×42 Å

Secondary structure (DSSP, 8-state):
--HHHHHHHHHHHHHHHHHHHHHHHHHHT-SHHHHHHHHHHHHHHHHHHHHHHHHHHSSPPPHHHHHHHHHTT-HHHHHHHHHHHHHHHHHHHHHHHHHH-

Foldseek 3Di:
DDPVVVVVVVVVVVVCVQQVVLVVCCVPPNNLSVLQVLLVVLQVLLQVLQVVVCVVVVDRDDLVRLCVVCVVPPVSSNSSNVSNVSSVVSVVVSVCRVVPD